Protein AF-A0A1P8NF82-F1 (afdb_monomer)

Structure (mmCIF, N/CA/C/O backbone):
data_AF-A0A1P8NF82-F1
#
_entry.id   AF-A0A1P8NF82-F1
#
loop_
_atom_site.group_PDB
_atom_site.id
_atom_site.type_symbol
_atom_site.label_atom_id
_atom_site.label_alt_id
_atom_site.label_comp_id
_atom_site.label_asym_id
_atom_site.label_entity_id
_atom_site.label_seq_id
_atom_site.pdbx_PDB_ins_code
_atom_site.Cartn_x
_atom_site.Cartn_y
_atom_site.Cartn_z
_atom_site.occupancy
_atom_site.B_iso_or_equiv
_atom_site.auth_seq_id
_atom_site.auth_comp_id
_atom_site.auth_asym_id
_atom_site.auth_atom_id
_atom_site.pdbx_PDB_model_num
ATOM 1 N N . MET A 1 1 ? -26.070 -3.786 31.437 1.00 40.25 1 MET A N 1
ATOM 2 C CA . MET A 1 1 ? -24.692 -4.272 31.663 1.00 40.25 1 MET A CA 1
ATOM 3 C C . MET A 1 1 ? -24.168 -4.820 30.346 1.00 40.25 1 MET A C 1
ATOM 5 O O . MET A 1 1 ? -24.774 -5.731 29.808 1.00 40.25 1 MET A O 1
ATOM 9 N N . GLY A 1 2 ? -23.123 -4.210 29.789 1.00 37.84 2 GLY A N 1
ATOM 10 C CA . GLY A 1 2 ? -22.573 -4.559 28.474 1.00 37.84 2 GLY A CA 1
ATOM 11 C C . GLY A 1 2 ? -21.144 -4.043 28.321 1.00 37.84 2 GLY A C 1
ATOM 12 O O . GLY A 1 2 ? -20.818 -3.363 27.358 1.00 37.84 2 GLY A O 1
ATOM 13 N N . THR A 1 3 ? -20.293 -4.310 29.310 1.00 41.72 3 THR A N 1
ATOM 14 C CA . THR A 1 3 ? -18.881 -3.894 29.372 1.00 41.72 3 THR A CA 1
ATOM 15 C C . THR A 1 3 ? -17.960 -4.877 28.632 1.00 41.72 3 THR A C 1
ATOM 17 O O . THR A 1 3 ? -16.955 -5.321 29.174 1.00 41.72 3 THR A O 1
ATOM 20 N N . GLY A 1 4 ? -18.318 -5.259 27.399 1.00 37.56 4 GLY A N 1
ATOM 21 C CA . GLY A 1 4 ? -17.536 -6.201 26.576 1.00 37.56 4 GLY A CA 1
ATOM 22 C C . GLY A 1 4 ? -16.917 -5.607 25.303 1.00 37.56 4 GLY A C 1
ATOM 23 O O . GLY A 1 4 ? -15.982 -6.181 24.747 1.00 37.56 4 GLY A O 1
ATOM 24 N N . GLY A 1 5 ? -17.408 -4.453 24.833 1.00 45.06 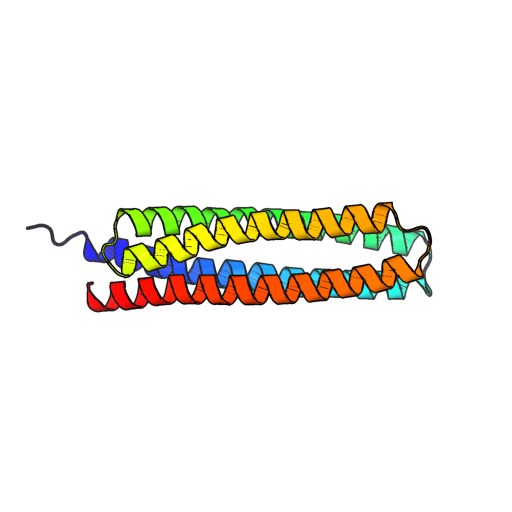5 GLY A N 1
ATOM 25 C CA . GLY A 1 5 ? -17.061 -3.905 23.513 1.00 45.06 5 GLY A CA 1
ATOM 26 C C . GLY A 1 5 ? -15.734 -3.139 23.428 1.00 45.06 5 GLY A C 1
ATOM 27 O O . GLY A 1 5 ? -15.109 -3.134 22.366 1.00 45.06 5 GLY A O 1
ATOM 28 N N . SER A 1 6 ? -15.257 -2.530 24.523 1.00 54.62 6 SER A N 1
ATOM 29 C CA . SER A 1 6 ? -14.078 -1.643 24.475 1.00 54.62 6 SER A CA 1
ATOM 30 C C . SER A 1 6 ? -12.753 -2.389 24.250 1.00 54.62 6 SER A C 1
ATOM 32 O O . SER A 1 6 ? -11.818 -1.827 23.679 1.00 54.62 6 SER A O 1
ATOM 34 N N . SER A 1 7 ? -12.675 -3.686 24.580 1.00 68.00 7 SER A N 1
ATOM 35 C CA . SER A 1 7 ? -11.430 -4.463 24.445 1.00 68.00 7 SER A CA 1
ATOM 36 C C . SER A 1 7 ? -11.137 -4.950 23.018 1.00 68.00 7 SER A C 1
ATOM 38 O O . SER A 1 7 ? -9.972 -5.088 22.642 1.00 68.00 7 SER A O 1
ATOM 40 N N . THR A 1 8 ? -12.164 -5.199 22.201 1.00 81.81 8 THR A N 1
ATOM 41 C CA . THR A 1 8 ? -11.991 -5.799 20.865 1.00 81.81 8 THR A CA 1
ATOM 42 C C . THR A 1 8 ? -11.673 -4.740 19.820 1.00 81.81 8 THR A C 1
ATOM 44 O O . THR A 1 8 ? -10.717 -4.882 19.059 1.00 81.81 8 THR A O 1
ATOM 47 N N . LEU A 1 9 ? -12.406 -3.626 19.831 1.00 81.75 9 LEU A N 1
ATOM 48 C CA . LEU A 1 9 ? -12.170 -2.532 18.895 1.00 81.75 9 LEU A CA 1
ATOM 49 C C . LEU A 1 9 ? -10.799 -1.868 19.121 1.00 81.75 9 LEU A C 1
ATOM 51 O O . LEU A 1 9 ? -10.081 -1.595 18.158 1.00 81.75 9 LEU A O 1
ATOM 55 N N . GLY A 1 10 ? -10.371 -1.698 20.377 1.00 83.75 10 GLY A N 1
ATOM 56 C CA . GLY A 1 10 ? -9.025 -1.204 20.693 1.00 83.75 10 GLY A CA 1
ATOM 57 C C . GLY A 1 10 ? -7.906 -2.119 20.169 1.00 83.75 10 GLY A C 1
ATOM 58 O O . GLY A 1 10 ? -6.892 -1.636 19.647 1.00 83.75 10 GLY A O 1
ATOM 59 N N . LYS A 1 11 ? -8.109 -3.445 20.221 1.00 88.31 11 LYS A N 1
ATOM 60 C CA . LYS A 1 11 ? -7.194 -4.430 19.621 1.00 88.31 11 LYS A CA 1
ATOM 61 C C . LYS A 1 11 ? -7.178 -4.323 18.098 1.00 88.31 11 LYS A C 1
ATOM 63 O O . LYS A 1 11 ? -6.095 -4.281 17.525 1.00 88.31 11 LYS A O 1
ATOM 68 N N . LEU A 1 12 ? -8.339 -4.224 17.447 1.00 88.94 12 LEU A N 1
ATOM 69 C CA . LEU A 1 12 ? -8.435 -4.090 15.986 1.00 88.94 12 LEU A CA 1
ATOM 70 C C . LEU A 1 12 ? -7.722 -2.837 15.471 1.00 88.94 12 LEU A C 1
ATOM 72 O O . LEU A 1 12 ? -6.973 -2.911 14.503 1.00 88.94 12 LEU A O 1
ATOM 76 N N . VAL A 1 13 ? -7.885 -1.699 16.147 1.00 88.88 13 VAL A N 1
ATOM 77 C CA . VAL A 1 13 ? -7.199 -0.452 15.775 1.00 88.88 13 VAL A CA 1
ATOM 78 C C . VAL A 1 13 ? -5.682 -0.567 15.960 1.00 88.88 13 VAL A C 1
ATOM 80 O O . VAL A 1 13 ? -4.911 -0.060 15.145 1.00 88.88 13 VAL A O 1
ATOM 83 N N . THR A 1 14 ? -5.237 -1.271 17.002 1.00 89.62 14 THR A N 1
ATOM 84 C CA . THR A 1 14 ? -3.813 -1.563 17.211 1.00 89.62 14 THR A CA 1
ATOM 85 C C . THR A 1 14 ? -3.258 -2.468 16.107 1.00 89.62 14 THR A C 1
ATOM 87 O O . THR A 1 14 ? -2.222 -2.151 15.524 1.00 89.62 14 THR A O 1
ATOM 90 N N . TRP A 1 15 ? -3.979 -3.536 15.754 1.00 92.06 15 TRP A N 1
ATOM 91 C CA . TRP A 1 15 ? -3.626 -4.425 14.644 1.00 92.06 15 TRP A CA 1
ATOM 92 C C . TRP A 1 15 ? -3.593 -3.704 13.300 1.00 92.06 15 TRP A C 1
ATOM 94 O O . TRP A 1 15 ? -2.653 -3.899 12.536 1.00 92.06 15 TRP A O 1
ATOM 104 N N . MET A 1 16 ? -4.555 -2.818 13.036 1.00 92.69 16 MET A N 1
ATOM 105 C CA . MET A 1 16 ? -4.565 -1.984 11.835 1.00 92.69 16 MET A CA 1
ATOM 106 C C . MET A 1 16 ? -3.275 -1.166 11.723 1.00 92.69 16 MET A C 1
ATOM 108 O O . MET A 1 16 ? -2.685 -1.083 10.651 1.00 92.69 16 MET A O 1
ATOM 112 N N . MET A 1 17 ? -2.793 -0.602 12.833 1.00 91.69 17 MET A N 1
ATOM 113 C CA . MET A 1 17 ? -1.552 0.167 12.838 1.00 91.69 17 MET A CA 1
ATOM 114 C C . MET A 1 17 ? -0.310 -0.707 12.614 1.00 91.69 17 MET A C 1
ATOM 116 O O . MET A 1 17 ? 0.575 -0.301 11.862 1.00 91.69 17 MET A O 1
ATOM 120 N N . TYR A 1 18 ? -0.247 -1.907 13.199 1.00 94.56 18 TYR A N 1
ATOM 121 C CA . TYR A 1 18 ? 0.838 -2.850 12.903 1.00 94.56 18 TYR A CA 1
ATOM 122 C C . TYR A 1 18 ? 0.835 -3.292 11.442 1.00 94.56 18 TYR A C 1
ATOM 124 O O . TYR A 1 18 ? 1.895 -3.340 10.826 1.00 94.56 18 TYR A O 1
ATOM 132 N N . LEU A 1 19 ? -0.340 -3.545 10.866 1.00 92.25 19 LEU A N 1
ATOM 133 C CA . LEU A 1 19 ? -0.460 -3.889 9.455 1.00 92.25 19 LEU A CA 1
ATOM 134 C C . LEU A 1 19 ? -0.069 -2.727 8.540 1.00 92.25 19 LEU A C 1
ATOM 136 O O . LEU A 1 19 ? 0.599 -2.967 7.543 1.00 92.25 19 LEU A O 1
ATOM 140 N N . VAL A 1 20 ? -0.393 -1.475 8.883 1.00 93.50 20 VAL A N 1
ATOM 141 C CA . VAL A 1 20 ? 0.122 -0.310 8.141 1.00 93.50 20 VAL A CA 1
ATOM 142 C C . VAL A 1 20 ? 1.649 -0.303 8.137 1.00 93.50 20 VAL A C 1
ATOM 144 O O . VAL A 1 20 ? 2.253 -0.171 7.075 1.00 93.50 20 VAL A O 1
ATOM 147 N N . ILE A 1 21 ? 2.279 -0.494 9.298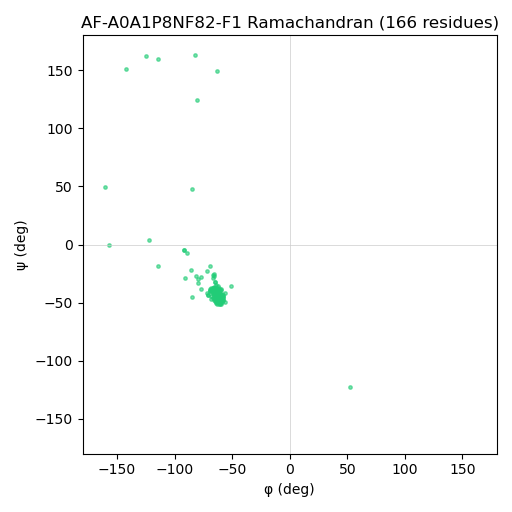 1.00 93.94 21 ILE A N 1
ATOM 148 C CA . ILE A 1 21 ? 3.744 -0.551 9.398 1.00 93.94 21 ILE A CA 1
ATOM 149 C C . ILE A 1 21 ? 4.292 -1.724 8.576 1.00 93.94 21 ILE A C 1
ATOM 151 O O . ILE A 1 21 ? 5.265 -1.548 7.849 1.00 93.94 21 ILE A O 1
ATOM 155 N N . ALA A 1 22 ? 3.649 -2.893 8.634 1.00 91.50 22 ALA A N 1
ATOM 156 C CA . ALA A 1 22 ? 4.045 -4.065 7.862 1.00 91.50 22 ALA A CA 1
ATOM 157 C C . ALA A 1 22 ? 3.950 -3.820 6.347 1.00 91.50 22 ALA A C 1
ATOM 159 O O . ALA A 1 22 ? 4.897 -4.130 5.631 1.00 91.50 22 ALA A O 1
ATOM 160 N N . VAL A 1 23 ? 2.867 -3.207 5.850 1.00 92.50 23 VAL A N 1
ATOM 161 C CA . VAL A 1 23 ? 2.727 -2.837 4.428 1.00 92.50 23 VAL A CA 1
ATOM 162 C C . VAL A 1 23 ? 3.853 -1.897 3.998 1.00 92.50 23 VAL A C 1
ATOM 164 O O . VAL A 1 23 ? 4.451 -2.097 2.941 1.00 92.50 23 VAL A O 1
ATOM 167 N N . ILE A 1 24 ? 4.159 -0.885 4.814 1.00 93.06 24 ILE A N 1
ATOM 168 C CA . ILE A 1 24 ? 5.241 0.065 4.530 1.00 93.06 24 ILE A CA 1
ATOM 169 C C . ILE A 1 24 ? 6.586 -0.668 4.499 1.00 93.06 24 ILE A C 1
ATOM 171 O O . ILE A 1 24 ? 7.328 -0.534 3.529 1.00 93.06 24 ILE A O 1
ATOM 175 N N . ALA A 1 25 ? 6.879 -1.486 5.513 1.00 92.00 25 ALA A N 1
ATOM 176 C CA . ALA A 1 25 ? 8.125 -2.237 5.611 1.00 92.00 25 ALA A CA 1
ATOM 177 C C . ALA A 1 25 ? 8.315 -3.190 4.424 1.00 92.00 25 ALA A C 1
ATOM 179 O O . ALA A 1 25 ? 9.366 -3.164 3.792 1.00 92.00 25 ALA A O 1
ATOM 180 N N . VAL A 1 26 ? 7.288 -3.970 4.065 1.00 90.38 26 VAL A N 1
ATOM 181 C CA . VAL A 1 26 ? 7.327 -4.881 2.909 1.00 90.38 26 VAL A CA 1
ATOM 182 C C . VAL A 1 26 ? 7.631 -4.114 1.625 1.00 90.38 26 VAL A C 1
ATOM 184 O O . VAL A 1 26 ? 8.479 -4.544 0.850 1.00 90.38 26 VAL A O 1
ATOM 187 N N . ARG A 1 27 ? 6.995 -2.956 1.410 1.00 89.50 27 ARG A N 1
ATOM 188 C CA . ARG A 1 27 ? 7.222 -2.131 0.213 1.00 89.50 27 ARG A CA 1
ATOM 189 C C . ARG A 1 27 ? 8.613 -1.507 0.177 1.00 89.50 27 ARG A C 1
ATOM 191 O O . ARG A 1 27 ? 9.226 -1.472 -0.884 1.00 89.50 27 ARG A O 1
ATOM 198 N N . VAL A 1 28 ? 9.121 -1.034 1.313 1.00 87.69 28 VAL A N 1
ATOM 199 C CA . VAL A 1 28 ? 10.479 -0.479 1.409 1.00 87.69 28 VAL A CA 1
ATOM 200 C C . VAL A 1 28 ? 11.522 -1.567 1.165 1.00 87.69 28 VAL A C 1
ATOM 202 O O . VAL A 1 28 ? 12.416 -1.371 0.347 1.00 87.69 28 VAL A O 1
ATOM 205 N N . ILE A 1 29 ? 11.384 -2.729 1.811 1.00 87.12 29 ILE A N 1
ATOM 206 C CA . ILE A 1 29 ? 12.290 -3.868 1.619 1.00 87.12 29 ILE A CA 1
ATOM 207 C C . ILE A 1 29 ? 12.253 -4.326 0.162 1.00 87.12 29 ILE A C 1
ATOM 209 O O . ILE A 1 29 ? 13.308 -4.497 -0.439 1.00 87.12 29 ILE A O 1
ATOM 213 N N . HIS A 1 30 ? 11.064 -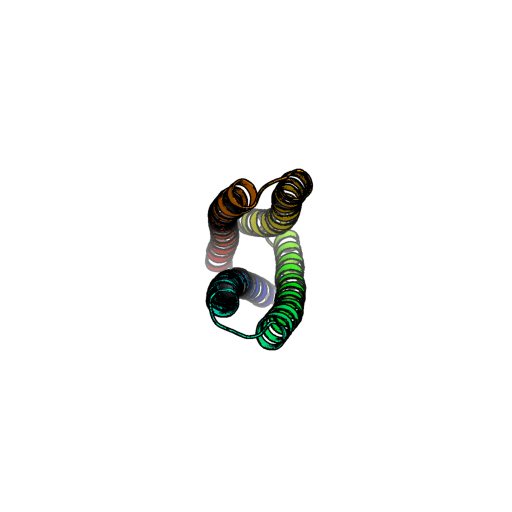4.466 -0.431 1.00 83.12 30 HIS A N 1
ATOM 214 C CA . HIS A 1 30 ? 10.933 -4.825 -1.843 1.00 83.12 30 HIS A CA 1
ATOM 215 C C . HIS A 1 30 ? 11.625 -3.804 -2.749 1.00 83.12 30 HIS A C 1
ATOM 217 O O . HIS A 1 30 ? 12.390 -4.204 -3.618 1.00 83.12 30 HIS A O 1
ATOM 223 N N . GLY A 1 31 ? 11.443 -2.502 -2.507 1.00 79.56 31 GLY A N 1
ATOM 224 C CA . GLY A 1 31 ? 12.127 -1.448 -3.262 1.00 79.56 31 GLY A CA 1
ATOM 225 C C . GLY A 1 31 ? 13.654 -1.528 -3.162 1.00 79.56 31 GLY A C 1
ATOM 226 O O . GLY A 1 31 ? 14.338 -1.443 -4.178 1.00 79.56 31 GLY A O 1
ATOM 227 N N . ILE A 1 32 ? 14.191 -1.763 -1.959 1.00 81.75 32 ILE A N 1
ATOM 228 C CA . ILE A 1 32 ? 15.636 -1.941 -1.731 1.00 81.75 32 ILE A CA 1
ATOM 229 C C . ILE A 1 32 ? 16.152 -3.182 -2.468 1.00 81.75 32 ILE A C 1
ATOM 231 O O . ILE A 1 32 ? 17.181 -3.122 -3.139 1.00 81.75 32 ILE A O 1
ATOM 235 N N . VAL A 1 33 ? 15.435 -4.301 -2.366 1.00 79.81 33 VAL A N 1
ATOM 236 C CA . VAL A 1 33 ? 15.815 -5.566 -3.006 1.00 79.81 33 VAL A CA 1
ATOM 237 C C . VAL A 1 33 ? 15.756 -5.449 -4.530 1.00 79.81 33 VAL A C 1
ATOM 239 O O . VAL A 1 33 ? 16.703 -5.847 -5.205 1.00 79.81 33 VAL A O 1
ATOM 242 N N . ALA A 1 34 ? 14.694 -4.859 -5.080 1.00 74.75 34 ALA A N 1
ATOM 243 C CA . ALA A 1 34 ? 14.541 -4.636 -6.516 1.00 74.75 34 ALA A CA 1
ATOM 244 C C . ALA A 1 34 ? 15.645 -3.722 -7.068 1.00 74.75 34 ALA A C 1
ATOM 246 O O . ALA A 1 34 ? 16.235 -4.027 -8.104 1.00 74.75 34 ALA A O 1
ATOM 247 N N . PHE A 1 35 ? 15.986 -2.652 -6.343 1.00 71.44 35 PHE A N 1
ATOM 248 C CA . PHE A 1 35 ? 17.112 -1.786 -6.686 1.00 71.44 35 PHE A CA 1
ATOM 249 C C . PHE A 1 35 ? 18.449 -2.545 -6.656 1.00 71.44 35 PHE A C 1
ATOM 251 O O . PHE A 1 35 ? 19.237 -2.448 -7.596 1.00 71.44 35 PHE A O 1
ATOM 258 N N . GLY A 1 36 ? 18.681 -3.363 -5.622 1.00 70.81 36 GLY A N 1
ATOM 259 C CA . GLY A 1 36 ? 19.880 -4.196 -5.495 1.00 70.81 36 GLY A CA 1
ATOM 260 C C . GLY A 1 36 ? 20.042 -5.206 -6.636 1.00 70.81 36 GLY A C 1
ATOM 261 O O . GLY A 1 36 ? 21.124 -5.303 -7.214 1.00 70.81 36 GLY A O 1
ATOM 262 N N . PHE A 1 37 ? 18.972 -5.911 -7.022 1.00 69.69 37 PHE A N 1
ATOM 263 C CA . PHE A 1 37 ? 18.987 -6.817 -8.180 1.00 69.69 37 PHE A CA 1
ATOM 264 C C . PHE A 1 37 ? 19.189 -6.075 -9.508 1.00 69.69 37 PHE A C 1
ATOM 266 O O . PHE A 1 37 ? 19.907 -6.570 -10.380 1.00 69.69 37 PHE A O 1
ATOM 273 N N . GLY A 1 38 ? 18.613 -4.879 -9.665 1.00 64.69 38 GLY A N 1
ATOM 274 C CA . GLY A 1 38 ? 18.858 -4.018 -10.827 1.00 64.69 38 GLY A CA 1
ATOM 275 C C . GLY A 1 38 ? 20.330 -3.607 -10.956 1.00 64.69 38 GLY A C 1
ATOM 276 O O . GLY A 1 38 ? 20.901 -3.660 -12.041 1.00 64.69 38 GLY A O 1
ATOM 277 N N . MET A 1 39 ? 20.981 -3.286 -9.836 1.00 61.69 39 MET A N 1
ATOM 278 C CA . MET A 1 39 ? 22.401 -2.922 -9.812 1.00 61.69 39 MET A CA 1
ATOM 279 C C . MET A 1 39 ? 23.322 -4.127 -10.066 1.00 61.69 39 MET A C 1
ATOM 281 O O . MET A 1 39 ? 24.284 -4.025 -10.825 1.00 61.69 39 MET A O 1
ATOM 285 N N . LEU A 1 40 ? 23.014 -5.282 -9.466 1.00 60.03 40 LEU A N 1
ATOM 286 C CA . LEU A 1 40 ? 23.778 -6.521 -9.650 1.00 60.03 40 LEU A CA 1
ATOM 287 C C . LEU A 1 40 ? 23.684 -7.049 -11.084 1.00 60.03 40 LEU A C 1
ATOM 289 O O . LEU A 1 40 ? 24.698 -7.443 -11.650 1.00 60.03 40 LEU A O 1
ATOM 293 N N . SER A 1 41 ? 22.497 -7.026 -11.694 1.00 56.38 41 SER A N 1
ATOM 294 C CA . SER A 1 41 ? 22.327 -7.448 -13.091 1.00 56.38 41 SER A CA 1
ATOM 295 C C . SER A 1 41 ? 23.094 -6.545 -14.061 1.00 56.38 41 SER A C 1
ATOM 297 O O . SER A 1 41 ? 23.815 -7.070 -14.905 1.00 56.38 41 SER A O 1
ATOM 299 N N . GLY A 1 42 ? 23.053 -5.218 -13.878 1.00 54.94 42 GLY A N 1
ATOM 300 C CA . GLY A 1 42 ? 23.855 -4.277 -14.672 1.00 54.94 42 GLY A CA 1
ATOM 301 C C . GLY A 1 42 ? 25.373 -4.457 -14.512 1.00 54.94 42 GLY A C 1
ATOM 302 O O . GLY A 1 42 ? 26.118 -4.322 -15.483 1.00 54.94 42 GLY A O 1
ATOM 303 N N . GLY A 1 43 ? 25.838 -4.815 -13.308 1.00 52.38 43 GLY A N 1
ATOM 304 C CA . GLY A 1 43 ? 27.248 -5.109 -13.024 1.00 52.38 43 GLY A CA 1
ATOM 305 C C . GLY A 1 43 ? 27.729 -6.485 -13.508 1.00 52.38 43 GLY A C 1
ATOM 306 O O . GLY A 1 43 ? 28.902 -6.640 -13.831 1.00 52.38 43 GLY A O 1
ATOM 307 N N . LEU A 1 44 ? 26.845 -7.486 -13.596 1.00 50.00 44 LEU A N 1
ATOM 308 C CA . LEU A 1 44 ? 27.177 -8.800 -14.159 1.00 50.00 44 LEU A CA 1
ATOM 309 C C . LEU A 1 44 ? 27.173 -8.795 -15.692 1.00 50.00 44 LEU A C 1
ATOM 311 O O . LEU A 1 44 ? 27.988 -9.486 -16.295 1.00 50.00 44 LEU A O 1
ATOM 315 N N . THR A 1 45 ? 26.318 -7.999 -16.338 1.00 50.31 45 THR A N 1
ATOM 316 C CA . THR A 1 45 ? 26.304 -7.883 -17.808 1.00 50.31 45 THR A CA 1
ATOM 317 C C . THR A 1 45 ? 27.533 -7.178 -18.383 1.00 50.31 45 THR A C 1
ATOM 319 O O . THR A 1 45 ? 27.810 -7.322 -19.569 1.00 50.31 45 THR A O 1
ATOM 322 N N . SER A 1 46 ? 28.283 -6.432 -17.566 1.00 52.59 46 SER A N 1
ATOM 323 C CA . SER A 1 46 ? 29.507 -5.742 -17.991 1.00 52.59 46 SER A CA 1
ATOM 324 C C . SER A 1 46 ? 30.786 -6.581 -17.844 1.00 52.59 46 SER A C 1
ATOM 326 O O . SER A 1 46 ? 31.826 -6.156 -18.343 1.00 52.59 46 SER A O 1
ATOM 328 N N . GLY A 1 47 ? 30.737 -7.771 -17.221 1.00 48.88 47 GLY A N 1
ATOM 329 C CA . GLY A 1 47 ? 31.936 -8.600 -17.005 1.00 48.88 47 GLY A CA 1
ATOM 330 C C . GLY A 1 47 ? 31.742 -10.112 -16.797 1.00 48.88 47 GLY A C 1
ATOM 331 O O . GLY A 1 47 ? 32.735 -10.812 -16.616 1.00 48.88 47 GLY A O 1
ATOM 332 N N . GLY A 1 48 ? 30.512 -10.639 -16.807 1.00 53.47 48 GLY A N 1
ATOM 333 C CA . GLY A 1 48 ? 30.198 -12.053 -16.557 1.00 53.47 48 GLY A CA 1
ATOM 334 C C . GLY A 1 48 ? 29.612 -12.792 -17.767 1.00 53.47 48 GLY A C 1
ATOM 335 O O . GLY A 1 48 ? 29.089 -12.185 -18.699 1.00 53.47 48 GLY A O 1
ATOM 336 N N . SER A 1 49 ? 29.689 -14.127 -17.750 1.00 52.84 49 SER A N 1
ATOM 337 C CA . SER A 1 49 ? 29.100 -14.990 -18.783 1.00 52.84 49 SER A CA 1
ATOM 338 C C . SER A 1 49 ? 27.568 -14.872 -18.833 1.00 52.84 49 SER A C 1
ATOM 340 O O . SER A 1 49 ? 26.916 -14.668 -17.806 1.00 52.84 49 SER A O 1
ATOM 342 N N . LEU A 1 50 ? 26.983 -15.058 -20.023 1.00 55.94 50 LEU A N 1
ATOM 343 C CA . LEU A 1 50 ? 25.528 -15.047 -20.264 1.00 55.94 50 LEU A CA 1
ATOM 344 C C . LEU A 1 50 ? 24.744 -15.973 -19.311 1.00 55.94 50 LEU A C 1
ATOM 346 O O . LEU A 1 50 ? 23.665 -15.597 -18.854 1.00 55.94 50 LEU A O 1
ATOM 350 N N . ASP A 1 51 ? 25.311 -17.123 -18.934 1.00 57.56 51 ASP A N 1
ATOM 351 C CA . ASP A 1 51 ? 24.717 -18.056 -17.962 1.00 57.56 51 ASP A CA 1
ATOM 352 C C . ASP A 1 51 ? 24.550 -17.440 -16.565 1.00 57.56 51 ASP A C 1
ATOM 354 O O . ASP A 1 51 ? 23.530 -17.637 -15.900 1.00 57.56 51 ASP A O 1
ATOM 358 N N . SER A 1 52 ? 25.521 -16.629 -16.137 1.00 56.28 52 SER A N 1
ATOM 359 C CA . SER A 1 52 ? 25.469 -15.911 -14.859 1.00 56.28 52 SER A CA 1
ATOM 360 C C . SER A 1 52 ? 24.386 -14.826 -14.885 1.00 56.28 52 SER A C 1
ATOM 362 O O . SER A 1 52 ? 23.665 -14.633 -13.906 1.00 56.28 52 SER A O 1
ATOM 364 N N . GLY A 1 53 ? 24.221 -14.155 -16.031 1.00 54.62 53 GLY A N 1
ATOM 365 C CA . GLY A 1 53 ? 23.157 -13.174 -16.255 1.00 54.62 53 GLY A CA 1
ATOM 366 C C . GLY A 1 53 ? 21.758 -13.798 -16.235 1.00 54.62 53 GLY A C 1
ATOM 367 O O . GLY A 1 53 ? 20.848 -13.241 -15.619 1.00 54.62 53 GLY A O 1
ATOM 368 N N . MET A 1 54 ? 21.585 -14.984 -16.829 1.00 59.38 54 MET A N 1
ATOM 369 C CA . MET A 1 54 ? 20.300 -15.693 -16.817 1.00 59.38 54 MET A CA 1
ATOM 370 C C . MET A 1 54 ? 19.921 -16.231 -15.432 1.00 59.38 54 MET A C 1
ATOM 372 O O . MET A 1 54 ? 18.754 -16.148 -15.048 1.00 59.38 54 MET A O 1
ATOM 376 N N . ALA A 1 55 ? 20.882 -16.733 -14.651 1.00 60.00 55 ALA A N 1
ATOM 377 C CA . ALA A 1 55 ? 20.628 -17.189 -13.282 1.00 60.00 55 ALA A CA 1
ATOM 378 C C . ALA A 1 55 ? 20.180 -16.035 -12.360 1.00 60.00 55 ALA A C 1
ATOM 380 O O . ALA A 1 55 ? 19.252 -16.195 -11.562 1.00 60.00 55 ALA A O 1
ATOM 381 N N . VAL A 1 56 ? 20.780 -14.848 -12.510 1.00 60.84 56 VAL A N 1
ATOM 382 C CA . VAL A 1 56 ? 20.395 -13.634 -11.766 1.00 60.84 56 VAL A CA 1
ATOM 383 C C . VAL A 1 56 ? 19.027 -13.109 -12.214 1.00 60.84 56 VAL A C 1
ATOM 385 O O . VAL A 1 56 ? 18.213 -12.728 -11.370 1.00 60.84 56 VAL A O 1
ATOM 388 N N . ALA A 1 57 ? 18.726 -13.149 -13.516 1.00 59.56 57 ALA A N 1
ATOM 389 C CA . ALA A 1 57 ? 17.408 -12.793 -14.040 1.00 59.56 57 ALA A CA 1
ATOM 390 C C . ALA A 1 57 ? 16.308 -13.742 -13.524 1.00 59.56 57 ALA A C 1
ATOM 392 O O . ALA A 1 57 ? 15.274 -13.279 -13.042 1.00 59.56 57 ALA A O 1
ATOM 393 N N . GLY A 1 58 ? 16.550 -15.058 -13.534 1.00 60.81 58 GLY A N 1
ATOM 394 C CA . GLY A 1 58 ? 15.624 -16.058 -12.992 1.00 60.81 58 GLY A CA 1
ATOM 395 C C . GLY A 1 58 ? 15.400 -15.916 -11.481 1.00 60.81 58 GLY A C 1
ATOM 396 O O . GLY A 1 58 ? 14.259 -15.952 -11.018 1.00 60.81 58 GLY A O 1
ATOM 397 N N . GLY A 1 59 ? 16.467 -15.668 -10.712 1.00 63.56 59 GLY A N 1
ATOM 398 C CA . GLY A 1 59 ? 16.377 -15.394 -9.274 1.00 63.56 59 GLY A CA 1
ATOM 399 C C . GLY A 1 59 ? 15.588 -14.118 -8.952 1.00 63.56 59 GLY A C 1
ATOM 400 O O . GLY A 1 59 ? 14.759 -14.117 -8.042 1.00 63.56 59 GLY A O 1
ATOM 401 N N . SER A 1 60 ? 15.773 -13.058 -9.745 1.00 68.44 60 SER A N 1
ATOM 402 C CA . SER A 1 60 ? 15.026 -11.799 -9.620 1.00 68.44 60 SER A CA 1
ATOM 403 C C . SER A 1 60 ? 13.519 -11.987 -9.838 1.00 68.44 60 SER A C 1
ATOM 405 O O . SER A 1 60 ? 12.710 -11.406 -9.111 1.00 68.44 60 SER A O 1
ATOM 407 N N . VAL A 1 61 ? 13.113 -12.839 -10.787 1.00 72.81 61 VAL A N 1
ATOM 408 C CA . VAL A 1 61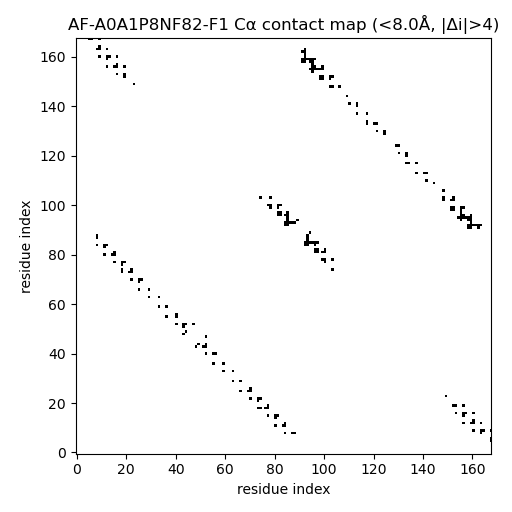 ? 11.692 -13.127 -11.051 1.00 72.81 61 VAL A CA 1
ATOM 409 C C . VAL A 1 61 ? 11.036 -13.824 -9.858 1.00 72.81 61 VAL A C 1
ATOM 411 O O . VAL A 1 61 ? 9.984 -13.381 -9.396 1.00 72.81 61 VAL A O 1
ATOM 414 N N . VAL A 1 62 ? 11.664 -14.871 -9.313 1.00 76.69 62 VAL A N 1
ATOM 415 C CA . VAL A 1 62 ? 11.111 -15.618 -8.169 1.00 76.69 62 VAL A CA 1
ATOM 416 C C . VAL A 1 62 ? 10.975 -14.717 -6.942 1.00 76.69 62 VAL A C 1
ATOM 418 O O . VAL A 1 62 ? 9.928 -14.702 -6.295 1.00 76.69 62 VAL A O 1
ATOM 421 N N . VAL A 1 63 ? 12.001 -13.915 -6.648 1.00 76.25 63 VAL A N 1
ATOM 422 C CA . VAL A 1 63 ? 11.973 -12.981 -5.517 1.00 76.25 63 VAL A CA 1
ATOM 423 C C . VAL A 1 63 ? 10.878 -11.925 -5.697 1.00 76.25 63 VAL A C 1
ATOM 425 O O . VAL A 1 63 ? 10.119 -11.675 -4.759 1.00 76.25 63 VAL A O 1
ATOM 428 N N . ASN A 1 64 ? 10.721 -11.356 -6.896 1.00 74.75 64 ASN A N 1
ATOM 429 C CA . ASN A 1 64 ? 9.648 -10.398 -7.176 1.00 74.75 64 ASN A CA 1
ATOM 430 C C . ASN A 1 64 ? 8.252 -11.004 -6.990 1.00 74.75 64 ASN A C 1
ATOM 432 O O . ASN A 1 64 ? 7.383 -10.351 -6.414 1.00 74.75 64 ASN A O 1
ATOM 436 N N . ILE A 1 65 ? 8.037 -12.254 -7.414 1.00 80.00 65 ILE A N 1
ATOM 437 C CA . ILE A 1 65 ? 6.758 -12.951 -7.214 1.00 80.00 65 ILE A CA 1
ATOM 438 C C . ILE A 1 65 ? 6.471 -13.146 -5.720 1.00 80.00 65 ILE A C 1
ATOM 440 O O . ILE A 1 65 ? 5.355 -12.882 -5.272 1.00 80.00 65 ILE A O 1
ATOM 444 N N . LEU A 1 66 ? 7.466 -13.552 -4.925 1.00 83.44 66 LEU A N 1
ATOM 445 C CA . LEU A 1 66 ? 7.303 -13.715 -3.476 1.00 83.44 66 LEU A CA 1
ATOM 446 C C . LEU A 1 66 ? 6.949 -12.391 -2.786 1.00 83.44 66 LEU A C 1
ATOM 448 O O . LEU A 1 66 ? 6.041 -12.355 -1.954 1.00 83.44 66 LEU A O 1
ATOM 452 N N . PHE A 1 67 ? 7.613 -11.293 -3.159 1.00 82.44 67 PHE A N 1
ATOM 453 C CA . PHE A 1 67 ? 7.278 -9.966 -2.641 1.00 82.44 67 PHE A CA 1
ATOM 454 C C . PHE A 1 67 ? 5.885 -9.509 -3.069 1.00 82.44 67 PHE A C 1
ATOM 456 O O . PHE A 1 67 ? 5.166 -8.927 -2.256 1.00 82.44 67 PHE A O 1
ATOM 463 N N . LEU A 1 68 ? 5.473 -9.805 -4.303 1.00 81.50 68 LEU A N 1
ATOM 464 C CA . LEU A 1 68 ? 4.133 -9.496 -4.790 1.00 81.50 68 LEU A CA 1
ATOM 465 C C . LEU A 1 68 ? 3.068 -10.242 -3.976 1.00 81.50 68 LEU A C 1
ATOM 467 O O . LEU A 1 68 ? 2.123 -9.622 -3.490 1.00 81.50 68 LEU A O 1
ATOM 471 N N . LEU A 1 69 ? 3.256 -11.546 -3.756 1.00 84.56 69 LEU A N 1
ATOM 472 C CA . LEU A 1 69 ? 2.358 -12.364 -2.938 1.00 84.56 69 LEU A CA 1
ATOM 473 C C . LEU A 1 69 ? 2.282 -11.847 -1.498 1.00 84.56 69 LEU A C 1
ATOM 475 O O . LEU A 1 69 ? 1.186 -11.644 -0.976 1.00 84.56 69 LEU A O 1
ATOM 479 N N . LEU A 1 70 ? 3.427 -11.565 -0.871 1.00 87.25 70 LEU A N 1
ATOM 480 C CA . LEU A 1 70 ? 3.471 -11.015 0.483 1.00 87.25 70 LEU A CA 1
ATOM 481 C C . LEU A 1 70 ? 2.753 -9.660 0.562 1.00 87.25 70 LEU A C 1
ATOM 483 O O . LEU A 1 70 ? 1.972 -9.421 1.481 1.00 87.25 70 LEU A O 1
ATOM 487 N N . ASN A 1 71 ? 2.969 -8.782 -0.417 1.00 86.88 71 ASN A N 1
ATOM 488 C CA . ASN A 1 71 ? 2.325 -7.474 -0.475 1.00 86.88 71 ASN A CA 1
ATOM 489 C C . ASN A 1 71 ? 0.801 -7.597 -0.625 1.00 86.88 71 ASN A C 1
ATOM 491 O O . ASN A 1 71 ? 0.071 -6.906 0.089 1.00 86.88 71 ASN A O 1
ATOM 495 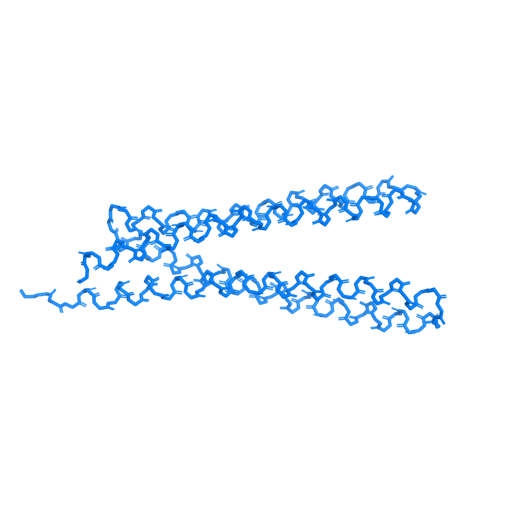N N . ILE A 1 72 ? 0.319 -8.508 -1.479 1.00 84.56 72 ILE A N 1
ATOM 496 C CA . ILE A 1 72 ? -1.115 -8.791 -1.637 1.00 84.56 72 ILE A CA 1
ATOM 497 C C . ILE A 1 72 ? -1.704 -9.272 -0.312 1.00 84.56 72 ILE A C 1
ATOM 499 O O . ILE A 1 72 ? -2.697 -8.711 0.147 1.00 84.56 72 ILE A O 1
ATOM 503 N N . VAL A 1 73 ? -1.080 -10.261 0.332 1.00 89.81 73 VAL A N 1
ATOM 504 C CA . VAL A 1 73 ? -1.582 -10.841 1.586 1.00 89.81 73 VAL A CA 1
ATOM 505 C C . VAL A 1 73 ? -1.653 -9.786 2.692 1.00 89.81 73 VAL A C 1
ATOM 507 O O . VAL A 1 73 ? -2.696 -9.627 3.327 1.00 89.81 73 VAL A O 1
ATOM 510 N N . VAL A 1 74 ? -0.579 -9.020 2.903 1.00 90.25 74 VAL A N 1
ATOM 511 C CA . VAL A 1 74 ? -0.525 -8.013 3.976 1.00 90.25 74 VAL A CA 1
ATOM 512 C C . VAL A 1 74 ? -1.461 -6.832 3.681 1.00 90.25 74 VAL A C 1
ATOM 514 O O . VAL A 1 74 ? -2.156 -6.363 4.584 1.00 90.25 74 VAL A O 1
ATOM 517 N N . SER A 1 75 ? -1.548 -6.375 2.426 1.00 90.00 75 SER A N 1
ATOM 518 C CA . SER A 1 75 ? -2.471 -5.298 2.033 1.00 90.00 75 SER A CA 1
ATOM 519 C C . SER A 1 75 ? -3.935 -5.726 2.141 1.00 90.00 75 SER A C 1
ATOM 521 O O . SER A 1 75 ? -4.774 -4.931 2.561 1.00 90.00 75 SER A O 1
ATOM 523 N N . LEU A 1 76 ? -4.253 -6.982 1.811 1.00 91.81 76 LEU A N 1
ATOM 524 C CA . LEU A 1 76 ? -5.602 -7.527 1.947 1.00 91.81 76 LEU A CA 1
ATOM 525 C C . LEU A 1 76 ? -5.997 -7.662 3.420 1.00 91.81 76 LEU A C 1
ATOM 527 O O . LEU A 1 76 ? -7.088 -7.241 3.799 1.00 91.81 76 LEU A O 1
ATOM 531 N N . ALA A 1 77 ? -5.099 -8.173 4.265 1.00 91.44 77 ALA A N 1
ATOM 532 C CA . ALA A 1 77 ? -5.319 -8.216 5.708 1.00 91.44 77 ALA A CA 1
ATOM 533 C C . ALA A 1 77 ? -5.569 -6.808 6.273 1.00 91.44 77 ALA A C 1
ATOM 535 O O . ALA A 1 77 ? -6.504 -6.606 7.049 1.00 91.44 77 ALA A O 1
ATOM 536 N N . LEU A 1 78 ? -4.780 -5.817 5.836 1.00 94.38 78 LEU A N 1
ATOM 537 C CA . LEU A 1 78 ? -4.969 -4.423 6.230 1.00 94.38 78 LEU A CA 1
ATOM 538 C C . LEU A 1 78 ? -6.340 -3.897 5.796 1.00 94.38 78 LEU A C 1
ATOM 540 O O . LEU A 1 78 ? -7.023 -3.259 6.595 1.00 94.38 78 LEU A O 1
ATOM 544 N N . LEU A 1 79 ? -6.752 -4.180 4.559 1.00 94.00 79 LEU A N 1
ATOM 545 C CA . LEU A 1 79 ? -8.048 -3.767 4.029 1.00 94.00 79 LEU A CA 1
ATOM 546 C C . LEU A 1 79 ? -9.199 -4.357 4.850 1.00 94.00 79 LEU A C 1
ATOM 548 O O . LEU A 1 79 ? -10.098 -3.622 5.252 1.00 94.00 79 LEU A O 1
ATOM 552 N N . VAL A 1 80 ? -9.152 -5.657 5.149 1.00 95.25 80 VAL A N 1
ATOM 553 C CA . VAL A 1 80 ? -10.184 -6.342 5.943 1.00 95.25 80 VAL A CA 1
ATOM 554 C C . VAL A 1 80 ? -10.296 -5.726 7.337 1.00 95.25 80 VAL A C 1
ATOM 556 O O . VAL A 1 80 ? -11.398 -5.374 7.764 1.00 95.25 80 VAL A O 1
ATOM 559 N N . ILE A 1 81 ? -9.169 -5.527 8.032 1.00 92.88 81 ILE A N 1
ATOM 560 C CA . ILE A 1 81 ? -9.184 -4.901 9.361 1.00 92.88 81 ILE A CA 1
ATOM 561 C C . ILE A 1 81 ? -9.686 -3.456 9.279 1.00 92.88 81 ILE A C 1
ATOM 563 O O . ILE A 1 81 ? -10.494 -3.050 10.112 1.00 92.88 81 ILE A O 1
ATOM 567 N N . ALA A 1 82 ? -9.263 -2.683 8.277 1.00 92.06 82 ALA A N 1
ATOM 568 C CA . ALA A 1 82 ? -9.726 -1.311 8.095 1.00 92.06 82 ALA A CA 1
ATOM 569 C C . ALA A 1 82 ? -11.246 -1.249 7.881 1.00 92.06 82 ALA A C 1
ATOM 571 O O . ALA A 1 82 ? -11.917 -0.427 8.501 1.00 92.06 82 ALA A O 1
ATOM 572 N N . VAL A 1 83 ? -11.817 -2.156 7.083 1.00 94.44 83 VAL A N 1
ATOM 573 C CA . VAL A 1 83 ? -13.273 -2.253 6.896 1.00 94.44 83 VAL A CA 1
ATOM 574 C C . VAL A 1 83 ? -13.972 -2.614 8.208 1.00 94.44 83 VAL A C 1
ATOM 576 O O . VAL A 1 83 ? -14.946 -1.961 8.577 1.00 94.44 83 VAL A O 1
ATOM 579 N N . TRP A 1 84 ? -13.461 -3.590 8.963 1.00 92.81 84 TRP A N 1
ATOM 580 C CA . TRP A 1 84 ? -14.025 -3.945 10.271 1.00 92.81 84 TRP A CA 1
ATOM 581 C C . TRP A 1 84 ? -14.014 -2.777 11.256 1.00 92.81 84 TRP A C 1
ATOM 583 O O . TRP A 1 84 ? -15.028 -2.506 11.901 1.00 92.81 84 TRP A O 1
ATOM 593 N N . VAL A 1 85 ? -12.897 -2.051 11.347 1.00 89.25 85 VAL A N 1
ATOM 594 C CA . VAL A 1 85 ? -12.799 -0.852 12.188 1.00 89.25 85 VAL A CA 1
ATOM 595 C C . VAL A 1 85 ? -13.759 0.229 11.689 1.00 89.25 85 VAL A C 1
ATOM 597 O O . VAL A 1 85 ? -14.417 0.865 12.505 1.00 89.25 85 VAL A O 1
ATOM 600 N N . ALA A 1 86 ? -13.903 0.422 10.377 1.00 91.62 86 ALA A N 1
ATOM 601 C CA . ALA A 1 86 ? -14.818 1.415 9.813 1.00 91.62 86 ALA A CA 1
ATOM 602 C C . ALA A 1 86 ? -16.297 1.115 10.109 1.00 91.62 86 ALA A C 1
ATOM 604 O O . ALA A 1 86 ? -17.087 2.048 10.251 1.00 91.62 86 ALA A O 1
ATOM 605 N N . VAL A 1 87 ? -16.675 -0.162 10.207 1.00 91.62 87 VAL A N 1
ATOM 606 C CA . VAL A 1 87 ? -18.043 -0.577 10.551 1.00 91.62 87 VAL A CA 1
ATOM 607 C C . VAL A 1 87 ? -18.317 -0.425 12.050 1.00 91.62 87 VAL A C 1
ATOM 609 O O . VAL A 1 87 ? -19.415 -0.025 12.425 1.00 91.62 87 VAL A O 1
ATOM 612 N N . GLN A 1 88 ? -17.335 -0.723 12.907 1.00 87.12 88 GLN A N 1
ATOM 613 C CA . GLN A 1 88 ? -17.527 -0.741 14.364 1.00 87.12 88 GLN A CA 1
ATOM 614 C C . GLN A 1 88 ? -17.234 0.603 15.054 1.00 87.12 88 GLN A C 1
ATOM 616 O O . GLN A 1 88 ? -17.796 0.891 16.109 1.00 87.12 88 GLN A O 1
ATOM 621 N N . ALA A 1 89 ? -16.342 1.424 14.500 1.00 87.94 89 ALA A N 1
ATOM 622 C CA . ALA A 1 89 ? -15.989 2.723 15.064 1.00 87.94 89 ALA A CA 1
ATOM 623 C C . ALA A 1 89 ? -17.001 3.813 14.681 1.00 87.94 89 ALA A C 1
ATOM 625 O O . ALA A 1 89 ? -17.743 3.706 13.704 1.00 87.94 89 ALA A O 1
ATOM 626 N N . SER A 1 90 ? -16.976 4.929 15.411 1.00 85.19 90 SER A N 1
ATOM 627 C CA . SER A 1 90 ? -17.780 6.115 15.108 1.00 85.19 90 SER A CA 1
ATOM 628 C C . SER A 1 90 ? -16.912 7.370 14.978 1.00 85.19 90 SER A C 1
ATOM 630 O O . SER A 1 90 ? -15.741 7.398 15.368 1.00 85.19 90 SER A O 1
ATOM 632 N N . GLY A 1 91 ? -17.468 8.413 14.353 1.00 89.19 91 GLY A N 1
ATOM 633 C CA . GLY A 1 91 ? -16.808 9.709 14.178 1.00 89.19 91 GLY A CA 1
ATOM 634 C C . GLY A 1 91 ? -15.410 9.608 13.555 1.00 89.19 91 GLY A C 1
ATOM 635 O O . GLY A 1 91 ? -15.229 9.066 12.463 1.00 89.19 91 GLY A O 1
ATOM 636 N N . ARG A 1 92 ? -14.405 10.131 14.269 1.00 87.25 92 ARG A N 1
ATOM 637 C CA . ARG A 1 92 ? -13.011 10.195 13.797 1.00 87.25 92 ARG A CA 1
ATOM 638 C C . ARG A 1 92 ? -12.352 8.817 13.657 1.00 87.25 92 ARG A C 1
ATOM 640 O O . ARG A 1 92 ? -11.507 8.655 12.782 1.00 87.25 92 ARG A O 1
ATOM 647 N N . GLY A 1 93 ? -12.757 7.824 14.455 1.00 85.94 93 GLY A N 1
ATOM 648 C CA . GLY A 1 93 ? -12.260 6.450 14.338 1.00 85.94 93 GLY A CA 1
ATOM 649 C C . GLY A 1 93 ? -12.635 5.810 13.005 1.00 85.94 93 GLY A C 1
ATOM 650 O O . GLY A 1 93 ? -11.781 5.269 12.302 1.00 85.94 93 GLY A O 1
ATOM 651 N N . ARG A 1 94 ? -13.906 5.974 12.617 1.00 91.75 94 ARG A N 1
ATOM 652 C CA . ARG A 1 94 ? -14.437 5.520 11.328 1.00 91.75 94 ARG A CA 1
ATOM 653 C C . ARG A 1 94 ? -13.778 6.237 10.156 1.00 91.75 94 ARG A C 1
ATOM 655 O O . ARG A 1 94 ? -13.365 5.583 9.205 1.00 91.75 94 ARG A O 1
ATOM 662 N N . ALA A 1 95 ? -13.625 7.559 10.241 1.00 92.00 95 ALA A N 1
ATOM 663 C CA . ALA A 1 95 ? -12.958 8.339 9.199 1.00 92.00 95 ALA A CA 1
ATOM 664 C C . ALA A 1 95 ? -11.509 7.873 8.966 1.00 92.00 95 ALA A C 1
ATOM 666 O O . ALA A 1 95 ? -11.119 7.641 7.825 1.00 92.00 95 ALA A O 1
ATOM 667 N N . GLY A 1 96 ? -10.734 7.661 10.037 1.00 89.62 96 GLY A N 1
ATOM 668 C CA . GLY A 1 96 ? -9.362 7.153 9.938 1.00 89.62 96 GLY A CA 1
ATOM 669 C C . GLY A 1 96 ? -9.276 5.789 9.248 1.00 89.62 96 GLY A C 1
ATOM 670 O O . GLY A 1 96 ? -8.438 5.589 8.372 1.00 89.62 96 GLY A O 1
ATOM 671 N N . ALA A 1 97 ? -10.185 4.872 9.581 1.00 92.69 97 ALA A N 1
ATOM 672 C CA . ALA A 1 97 ? -10.243 3.550 8.963 1.00 92.69 97 ALA A CA 1
ATOM 673 C C . ALA A 1 97 ? -10.658 3.595 7.479 1.00 92.69 97 ALA A C 1
ATOM 675 O O . ALA A 1 97 ? -10.077 2.889 6.656 1.00 92.69 97 ALA A O 1
ATOM 676 N N . ILE A 1 98 ? -11.595 4.477 7.111 1.00 94.44 98 ILE A N 1
ATOM 677 C CA . ILE A 1 98 ? -11.975 4.712 5.708 1.00 94.44 98 ILE A CA 1
ATOM 678 C C . ILE A 1 98 ? -10.788 5.256 4.911 1.00 94.44 98 ILE A C 1
ATOM 680 O O . ILE A 1 98 ? -10.550 4.789 3.801 1.00 94.44 98 ILE A O 1
ATOM 684 N 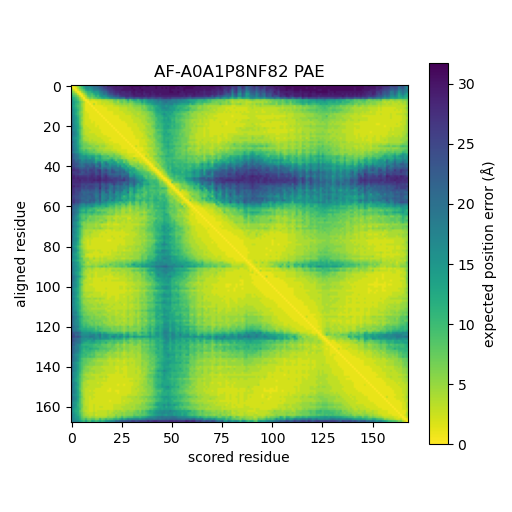N . ILE A 1 99 ? -10.016 6.192 5.475 1.00 95.50 99 ILE A N 1
ATOM 685 C CA . ILE A 1 99 ? -8.805 6.718 4.828 1.00 95.50 99 ILE A CA 1
ATOM 686 C C . ILE A 1 99 ? -7.827 5.579 4.537 1.00 95.50 99 ILE A C 1
ATOM 688 O O . ILE A 1 99 ? -7.335 5.485 3.416 1.00 95.50 99 ILE A O 1
ATOM 692 N N . VAL A 1 100 ? -7.579 4.685 5.500 1.00 95.50 100 VAL A N 1
ATOM 693 C CA . VAL A 1 100 ? -6.707 3.517 5.291 1.00 95.50 100 VAL A CA 1
ATOM 694 C C . VAL A 1 100 ? -7.245 2.627 4.168 1.00 95.50 100 VAL A C 1
ATOM 696 O O . VAL A 1 100 ? -6.508 2.334 3.229 1.00 95.50 100 VAL A O 1
ATOM 699 N N . ALA A 1 101 ? -8.524 2.244 4.220 1.00 94.75 101 ALA A N 1
ATOM 700 C CA . ALA A 1 101 ? -9.134 1.374 3.214 1.00 94.75 101 ALA A CA 1
ATOM 701 C C . ALA A 1 101 ? -9.086 1.989 1.804 1.00 94.75 101 ALA A C 1
ATOM 703 O O . ALA A 1 101 ? -8.633 1.345 0.859 1.00 94.75 101 ALA A O 1
ATOM 704 N N . ALA A 1 102 ? -9.478 3.258 1.672 1.00 95.06 102 ALA A N 1
ATOM 705 C CA . ALA A 1 102 ? -9.427 3.987 0.409 1.00 95.06 102 ALA A CA 1
ATOM 706 C C . ALA A 1 102 ? -7.990 4.108 -0.112 1.00 95.06 102 ALA A C 1
ATOM 708 O O . ALA A 1 102 ? -7.745 3.893 -1.296 1.00 95.06 102 ALA A O 1
ATOM 709 N N . THR A 1 103 ? -7.026 4.381 0.770 1.00 95.31 103 THR A N 1
ATOM 710 C CA . THR A 1 103 ? -5.609 4.484 0.398 1.00 95.31 103 THR A CA 1
ATOM 711 C C . THR A 1 103 ? -5.069 3.161 -0.137 1.00 95.31 103 THR A C 1
ATOM 713 O O . THR A 1 103 ? -4.329 3.173 -1.115 1.00 95.31 103 THR A O 1
ATOM 716 N N . VAL A 1 104 ? -5.449 2.018 0.447 1.00 93.12 104 VAL A N 1
ATOM 717 C CA . VAL A 1 104 ? -5.048 0.696 -0.068 1.00 93.12 104 VAL A CA 1
ATOM 718 C C . VAL A 1 104 ? -5.566 0.489 -1.493 1.00 93.12 104 VAL A C 1
ATOM 720 O O . VAL A 1 104 ? -4.794 0.098 -2.366 1.00 93.12 104 VAL A O 1
ATOM 723 N N . VAL A 1 105 ? -6.837 0.810 -1.755 1.00 93.62 105 VAL A N 1
ATOM 724 C CA . VAL A 1 105 ? -7.436 0.687 -3.097 1.00 93.62 105 VAL A CA 1
ATOM 725 C C . VAL A 1 105 ? -6.753 1.627 -4.093 1.00 93.62 105 VAL A C 1
ATOM 727 O O . VAL A 1 105 ? -6.304 1.191 -5.153 1.00 93.62 105 VAL A O 1
ATOM 730 N N . VAL A 1 106 ? -6.604 2.904 -3.734 1.00 93.75 106 VAL A N 1
ATOM 731 C CA . VAL A 1 106 ? -5.937 3.914 -4.569 1.00 93.75 106 VAL A CA 1
ATOM 732 C C . VAL A 1 106 ? -4.485 3.526 -4.853 1.00 93.75 106 VAL A C 1
ATOM 734 O O . VAL A 1 106 ? -4.024 3.690 -5.978 1.00 93.75 106 VAL A O 1
ATOM 737 N N . ALA A 1 107 ? -3.769 2.954 -3.881 1.00 90.38 107 ALA A N 1
ATOM 738 C CA . ALA A 1 107 ? -2.394 2.503 -4.073 1.00 90.38 107 ALA A CA 1
ATOM 739 C C . ALA A 1 107 ? -2.278 1.428 -5.163 1.00 90.38 107 ALA A C 1
ATOM 741 O O . ALA A 1 107 ? -1.320 1.458 -5.933 1.00 90.38 107 ALA A O 1
ATOM 742 N N . VAL A 1 108 ? -3.233 0.495 -5.229 1.00 90.06 108 VAL A N 1
ATOM 743 C CA . VAL A 1 108 ? -3.269 -0.548 -6.266 1.00 90.06 108 VAL A CA 1
ATOM 744 C C . VAL A 1 108 ? -3.562 0.070 -7.631 1.00 90.06 108 VAL A C 1
ATOM 746 O O . VAL A 1 108 ? -2.844 -0.200 -8.589 1.00 90.06 108 VAL A O 1
ATOM 749 N N . VAL A 1 109 ? -4.567 0.943 -7.718 1.00 92.00 109 VAL A N 1
ATOM 750 C CA . VAL A 1 109 ? -4.941 1.608 -8.977 1.00 92.00 109 VAL A CA 1
ATOM 751 C C . VAL A 1 109 ? -3.784 2.449 -9.526 1.00 92.00 109 VAL A C 1
ATOM 753 O O . VAL A 1 109 ? -3.411 2.302 -10.687 1.00 92.00 109 VAL A O 1
ATOM 756 N N . LEU A 1 110 ? -3.162 3.284 -8.688 1.00 90.56 110 LEU A N 1
ATOM 757 C CA . LEU A 1 110 ? -2.031 4.121 -9.093 1.00 90.56 110 LEU A CA 1
ATOM 758 C C . LEU A 1 110 ? -0.808 3.299 -9.507 1.00 90.56 110 LEU A C 1
ATOM 760 O O . LEU A 1 110 ? -0.090 3.709 -10.416 1.00 90.56 110 LEU A O 1
ATOM 764 N N . TYR A 1 111 ? -0.563 2.156 -8.858 1.00 88.75 111 TYR A N 1
ATOM 765 C CA . TYR A 1 111 ? 0.506 1.243 -9.262 1.00 88.75 111 TYR A CA 1
ATOM 766 C C . TYR A 1 111 ? 0.290 0.745 -10.694 1.00 88.75 111 TYR A C 1
ATOM 768 O O . TYR A 1 111 ? 1.185 0.888 -11.522 1.00 88.75 111 TYR A O 1
ATOM 776 N N . TRP A 1 112 ? -0.906 0.240 -11.009 1.00 90.31 112 TRP A N 1
ATOM 777 C CA . TRP A 1 112 ? -1.210 -0.281 -12.343 1.00 90.31 112 TRP A CA 1
ATOM 778 C C . TRP A 1 112 ? -1.189 0.790 -13.429 1.00 90.31 112 TRP A C 1
ATOM 780 O O . TRP A 1 112 ? -0.709 0.521 -14.526 1.00 90.31 112 TRP A O 1
ATOM 790 N N . ILE A 1 113 ? -1.651 2.007 -13.129 1.00 89.69 113 ILE A N 1
ATOM 791 C CA . ILE A 1 113 ? -1.563 3.133 -14.069 1.00 89.69 113 ILE A CA 1
ATOM 792 C C . ILE A 1 113 ? -0.095 3.465 -14.359 1.00 89.69 113 ILE A C 1
ATOM 794 O O . ILE A 1 113 ? 0.300 3.529 -15.521 1.00 89.69 113 ILE A O 1
ATOM 798 N N . LEU A 1 114 ? 0.724 3.637 -13.315 1.00 89.50 114 LEU A N 1
ATOM 799 C CA . LEU A 1 114 ? 2.143 3.965 -13.466 1.00 89.50 114 LEU A CA 1
ATOM 800 C C . LEU A 1 114 ? 2.890 2.874 -14.249 1.00 89.50 114 LEU A C 1
ATOM 802 O O . LEU A 1 114 ? 3.639 3.170 -15.178 1.00 89.50 114 LEU A O 1
ATOM 806 N N . TYR A 1 115 ? 2.661 1.614 -13.879 1.00 86.25 115 TYR A N 1
ATOM 807 C CA . TYR A 1 115 ? 3.290 0.463 -14.511 1.00 86.25 115 TYR A CA 1
ATOM 808 C C . TYR A 1 115 ? 2.843 0.295 -15.967 1.00 86.25 115 TYR A C 1
ATOM 810 O O . TYR A 1 115 ? 3.676 0.082 -16.842 1.00 86.25 115 TYR A O 1
ATOM 818 N N . GLY A 1 116 ? 1.549 0.468 -16.256 1.00 84.00 116 GLY A N 1
ATOM 819 C CA . GLY A 1 116 ? 1.019 0.411 -17.617 1.00 84.00 116 GLY A CA 1
ATOM 820 C C . GLY A 1 116 ? 1.632 1.472 -18.532 1.00 84.00 116 GLY A C 1
ATOM 821 O O . GLY A 1 116 ? 2.020 1.157 -19.654 1.00 84.00 116 GLY A O 1
ATOM 822 N N . ILE A 1 117 ? 1.794 2.706 -18.035 1.00 86.88 117 ILE A N 1
ATOM 823 C CA . ILE A 1 117 ? 2.480 3.779 -18.771 1.00 86.88 117 ILE A CA 1
ATOM 824 C C . ILE A 1 117 ? 3.938 3.396 -19.040 1.00 86.88 117 ILE A C 1
ATOM 826 O O . ILE A 1 117 ? 4.402 3.525 -20.170 1.00 86.88 117 ILE A O 1
ATOM 830 N N . TYR A 1 118 ? 4.655 2.892 -18.032 1.00 86.06 118 TYR A N 1
ATOM 831 C CA . TYR A 1 118 ? 6.045 2.464 -18.198 1.00 86.06 118 TYR A CA 1
ATOM 832 C C . TYR A 1 118 ? 6.194 1.372 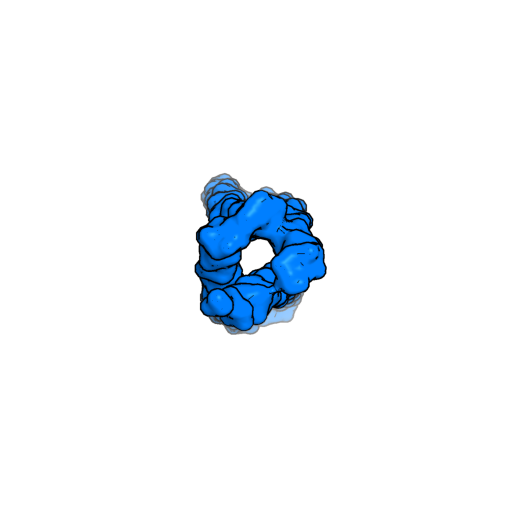-19.261 1.00 86.06 118 TYR A C 1
ATOM 834 O O . TYR A 1 118 ? 7.002 1.522 -20.175 1.00 86.06 118 TYR A O 1
ATOM 842 N N . VAL A 1 119 ? 5.377 0.317 -19.192 1.00 85.00 119 VAL A N 1
ATOM 843 C CA . VAL A 1 119 ? 5.397 -0.783 -20.167 1.00 85.00 119 VAL A CA 1
ATOM 844 C C . VAL A 1 119 ? 5.079 -0.281 -21.575 1.00 85.00 119 VAL A C 1
ATOM 846 O O . VAL A 1 119 ? 5.769 -0.660 -22.518 1.00 85.00 119 VAL A O 1
ATOM 849 N N . ALA A 1 120 ? 4.085 0.599 -21.729 1.00 85.06 120 ALA A N 1
ATOM 850 C CA . ALA A 1 120 ? 3.723 1.162 -23.029 1.00 85.06 120 ALA A CA 1
ATOM 851 C C . ALA A 1 120 ? 4.867 1.980 -23.651 1.00 85.06 120 ALA A C 1
ATOM 853 O O . ALA A 1 120 ? 5.126 1.862 -24.848 1.00 85.06 120 ALA A O 1
ATOM 854 N N . VAL A 1 121 ? 5.580 2.774 -22.845 1.00 83.50 121 VAL A N 1
ATOM 855 C CA . VAL A 1 121 ? 6.720 3.567 -23.328 1.00 83.50 121 VAL A CA 1
ATOM 856 C C . VAL A 1 121 ? 7.914 2.675 -23.663 1.00 83.50 121 VAL A C 1
ATOM 858 O O . VAL A 1 121 ? 8.526 2.849 -24.712 1.00 83.50 121 VAL A O 1
ATOM 861 N N . VAL A 1 122 ? 8.229 1.696 -22.811 1.00 81.12 122 VAL A N 1
ATOM 862 C CA . VAL A 1 122 ? 9.329 0.745 -23.037 1.00 81.12 122 VAL A CA 1
ATOM 863 C C . VAL A 1 122 ? 9.096 -0.092 -24.293 1.00 81.12 122 VAL A C 1
ATOM 865 O O . VAL A 1 122 ? 10.020 -0.271 -25.079 1.00 81.12 122 VAL A O 1
ATOM 868 N N . ALA A 1 123 ? 7.868 -0.558 -24.526 1.00 81.44 123 ALA A N 1
ATOM 869 C CA . ALA A 1 123 ? 7.525 -1.331 -25.719 1.00 81.44 123 ALA A CA 1
ATOM 870 C C . ALA A 1 123 ? 7.640 -0.520 -27.023 1.00 81.44 123 ALA A C 1
ATOM 872 O O . ALA A 1 123 ? 7.847 -1.099 -28.086 1.00 81.44 123 ALA A O 1
ATOM 873 N N . GLY A 1 124 ? 7.503 0.808 -26.947 1.00 80.44 124 GLY A N 1
ATOM 874 C CA . GLY A 1 124 ? 7.681 1.721 -28.079 1.00 80.44 124 GLY A CA 1
ATOM 875 C C . GLY A 1 124 ? 9.103 2.269 -28.237 1.00 80.44 124 GLY A C 1
ATOM 876 O O . GLY A 1 124 ? 9.362 2.991 -29.199 1.00 80.44 124 GLY A O 1
ATOM 877 N N . ALA A 1 125 ? 10.018 1.967 -27.313 1.00 81.38 125 ALA A N 1
ATOM 878 C CA . ALA A 1 125 ? 11.381 2.481 -27.348 1.00 81.38 125 ALA A CA 1
ATOM 879 C C . ALA A 1 125 ? 12.246 1.670 -28.328 1.00 81.38 125 ALA A C 1
ATOM 881 O O . ALA A 1 125 ? 12.372 0.453 -28.208 1.00 81.38 125 ALA A O 1
ATOM 882 N N . GLY A 1 126 ? 12.863 2.357 -29.294 1.00 75.50 126 GLY A N 1
ATOM 883 C CA . GLY A 1 126 ? 13.753 1.746 -30.291 1.00 75.50 126 GLY A CA 1
ATOM 884 C C . GLY A 1 126 ? 15.233 1.725 -29.897 1.00 75.50 126 GLY A C 1
ATOM 885 O O . GLY A 1 126 ? 16.051 1.180 -30.635 1.00 75.50 126 GLY A O 1
ATOM 886 N N . ASP A 1 127 ? 15.599 2.329 -28.765 1.00 81.75 127 ASP A N 1
ATOM 887 C CA . ASP A 1 127 ? 16.989 2.524 -28.360 1.00 81.75 127 ASP A CA 1
ATOM 888 C C . ASP A 1 127 ? 17.206 2.354 -26.843 1.00 81.75 127 ASP A C 1
ATOM 890 O O . ASP A 1 127 ? 16.335 2.630 -26.015 1.00 81.75 127 ASP A O 1
ATOM 894 N N . MET A 1 128 ? 18.414 1.916 -26.474 1.00 73.12 128 MET A N 1
ATOM 895 C CA . MET A 1 128 ? 18.816 1.655 -25.083 1.00 73.12 128 MET A CA 1
ATOM 896 C C . MET A 1 128 ? 18.860 2.919 -24.208 1.00 73.12 128 MET A C 1
ATOM 898 O O . MET A 1 128 ? 18.695 2.826 -22.991 1.00 73.12 128 MET A O 1
ATOM 902 N N . SER A 1 129 ? 19.087 4.100 -24.796 1.00 78.38 129 SER A N 1
ATOM 903 C CA . SER A 1 129 ? 19.204 5.347 -24.030 1.00 78.38 129 SER A CA 1
ATOM 904 C C . SER A 1 129 ? 17.848 5.775 -23.467 1.00 78.38 129 SER A C 1
ATOM 906 O O . SER A 1 129 ? 17.731 6.063 -22.273 1.00 78.38 129 SER A O 1
ATOM 908 N N . THR A 1 130 ? 16.801 5.680 -24.289 1.00 77.06 130 THR A N 1
ATOM 909 C CA . THR A 1 130 ? 15.409 5.917 -23.900 1.00 77.06 130 THR A CA 1
ATOM 910 C C . THR A 1 130 ? 14.970 4.936 -22.813 1.00 77.06 130 THR A C 1
ATOM 912 O O . THR A 1 130 ? 14.377 5.350 -21.816 1.00 77.06 130 THR A O 1
ATOM 915 N N . LEU A 1 131 ? 15.327 3.651 -22.935 1.00 73.44 131 LEU A N 1
ATOM 916 C CA . LEU A 1 131 ? 15.029 2.631 -21.920 1.00 73.44 131 LEU A CA 1
ATOM 917 C C . LEU A 1 131 ? 15.665 2.947 -20.557 1.00 73.44 131 LEU A C 1
ATOM 919 O O . LEU A 1 131 ? 15.008 2.818 -19.518 1.00 73.44 131 LEU A O 1
ATOM 923 N N . GLY A 1 132 ? 16.924 3.396 -20.551 1.00 75.00 132 GLY A N 1
ATOM 924 C CA . GLY A 1 132 ? 17.635 3.788 -19.333 1.00 75.00 132 GLY A CA 1
ATOM 925 C C . GLY A 1 132 ? 17.000 4.997 -18.642 1.00 75.00 132 GLY A C 1
ATOM 926 O O . GLY A 1 132 ? 16.688 4.940 -17.451 1.00 75.00 132 GLY A O 1
ATOM 927 N N . VAL A 1 133 ? 16.737 6.071 -19.395 1.00 82.25 133 VAL A N 1
ATOM 928 C CA . VAL A 1 133 ? 16.105 7.292 -18.866 1.00 82.25 133 VAL A CA 1
ATOM 929 C C . VAL A 1 133 ? 14.708 6.994 -18.320 1.00 82.25 133 VAL A C 1
ATOM 931 O O . VAL A 1 133 ? 14.389 7.383 -17.195 1.00 82.25 133 VAL A O 1
ATOM 934 N N . MET A 1 134 ? 13.889 6.248 -19.064 1.00 80.38 134 MET A N 1
ATOM 935 C CA . MET A 1 134 ? 12.529 5.907 -18.639 1.00 80.38 134 MET A CA 1
ATOM 936 C C . MET A 1 134 ? 12.494 5.019 -17.398 1.00 80.38 134 MET A C 1
ATOM 938 O O . MET A 1 134 ? 11.596 5.167 -16.570 1.00 80.38 134 MET A O 1
ATOM 942 N N . SER A 1 135 ? 13.486 4.147 -17.219 1.00 80.00 135 SER A N 1
ATOM 943 C CA . SER A 1 135 ? 13.612 3.333 -16.006 1.00 80.00 135 SER A CA 1
ATOM 944 C C . SER A 1 135 ? 13.921 4.191 -14.775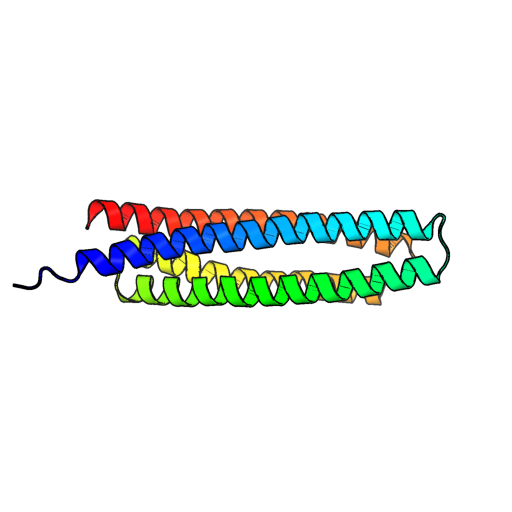 1.00 80.00 135 SER A C 1
ATOM 946 O O . SER A 1 135 ? 13.321 3.984 -13.721 1.00 80.00 135 SER A O 1
ATOM 948 N N . ILE A 1 136 ? 14.776 5.212 -14.905 1.00 82.75 136 ILE A N 1
ATOM 949 C CA . ILE A 1 136 ? 15.050 6.165 -13.815 1.00 82.75 136 ILE A CA 1
ATOM 950 C C . ILE A 1 136 ? 13.795 6.979 -13.479 1.00 82.75 136 ILE A C 1
ATOM 952 O O . ILE A 1 136 ? 13.428 7.095 -12.308 1.00 82.75 136 ILE A O 1
ATOM 956 N N . VAL A 1 137 ? 13.108 7.513 -14.495 1.00 85.81 137 VAL A N 1
ATOM 957 C CA . VAL A 1 137 ? 11.863 8.280 -14.310 1.00 85.81 137 VAL A CA 1
ATOM 958 C C . VAL A 1 137 ? 10.806 7.433 -13.602 1.00 85.81 137 VAL A C 1
ATOM 960 O O . VAL A 1 137 ? 10.186 7.898 -12.644 1.00 85.81 137 VAL A O 1
ATOM 963 N N . TYR A 1 138 ? 10.636 6.178 -14.022 1.00 86.62 138 TYR A N 1
ATOM 964 C CA . TYR A 1 138 ? 9.710 5.242 -13.393 1.00 86.62 138 TYR A CA 1
ATOM 965 C C . TYR A 1 138 ? 10.025 5.025 -11.909 1.00 86.62 138 TYR A C 1
ATOM 967 O O . TYR A 1 138 ? 9.133 5.163 -11.070 1.00 86.62 138 TYR A O 1
ATOM 975 N N . VAL A 1 139 ? 11.295 4.778 -11.566 1.00 84.38 139 VAL A N 1
ATOM 976 C CA . VAL A 1 139 ? 11.726 4.596 -10.170 1.00 84.38 139 VAL A CA 1
ATOM 977 C C . VAL A 1 139 ? 11.432 5.841 -9.329 1.00 84.38 139 VAL A C 1
ATOM 979 O O . VAL A 1 139 ? 10.902 5.722 -8.224 1.00 84.38 139 VAL A O 1
ATOM 982 N N . ILE A 1 140 ? 11.713 7.042 -9.843 1.00 87.00 140 ILE A N 1
ATOM 983 C CA . ILE A 1 140 ? 11.436 8.298 -9.127 1.00 87.00 140 ILE A CA 1
ATOM 984 C C . ILE A 1 140 ? 9.933 8.458 -8.867 1.00 87.00 140 ILE A C 1
ATOM 986 O O . ILE A 1 140 ? 9.525 8.752 -7.740 1.00 87.00 140 ILE A O 1
ATOM 990 N N . LEU A 1 141 ? 9.095 8.236 -9.883 1.00 90.50 141 LEU A N 1
ATOM 991 C CA . LEU A 1 141 ? 7.643 8.334 -9.731 1.00 90.50 141 LEU A CA 1
ATOM 992 C C . LEU A 1 141 ? 7.095 7.279 -8.762 1.00 90.50 141 LEU A C 1
ATOM 994 O O . LEU A 1 141 ? 6.189 7.567 -7.978 1.00 90.50 141 LEU A O 1
ATOM 998 N N . GLU A 1 142 ? 7.662 6.074 -8.765 1.00 88.19 142 GLU A N 1
ATOM 999 C CA . GLU A 1 142 ? 7.313 5.008 -7.830 1.00 88.19 142 GLU A CA 1
ATOM 1000 C C . GLU A 1 142 ? 7.671 5.373 -6.380 1.00 88.19 142 GLU A C 1
ATOM 1002 O O . GLU A 1 142 ? 6.861 5.152 -5.474 1.00 88.19 142 GLU A O 1
ATOM 1007 N N . ILE A 1 143 ? 8.826 6.007 -6.154 1.00 88.69 143 ILE A N 1
ATOM 1008 C CA . ILE A 1 143 ? 9.215 6.532 -4.837 1.00 88.69 143 ILE A CA 1
ATOM 1009 C C . ILE A 1 143 ? 8.216 7.596 -4.371 1.00 88.69 143 ILE A C 1
ATOM 1011 O O . ILE A 1 143 ? 7.680 7.480 -3.268 1.00 88.69 143 ILE A O 1
ATOM 1015 N N . ILE A 1 144 ? 7.912 8.594 -5.207 1.00 92.69 144 ILE A N 1
ATOM 1016 C CA . ILE A 1 144 ? 6.963 9.670 -4.870 1.00 92.69 144 ILE A CA 1
ATOM 1017 C C . ILE A 1 144 ? 5.586 9.086 -4.534 1.00 92.69 144 ILE A C 1
ATOM 1019 O O . ILE A 1 144 ? 5.002 9.419 -3.500 1.00 92.69 144 ILE A O 1
ATOM 1023 N N . ARG A 1 145 ? 5.087 8.162 -5.363 1.00 91.69 145 ARG A N 1
ATOM 1024 C CA . ARG A 1 145 ? 3.821 7.458 -5.125 1.00 91.69 145 ARG A CA 1
ATOM 1025 C C . ARG A 1 145 ? 3.841 6.752 -3.772 1.00 91.69 145 ARG A C 1
ATOM 1027 O O . ARG A 1 145 ? 2.910 6.912 -2.986 1.00 91.69 145 ARG A O 1
ATOM 1034 N N . ASN A 1 146 ? 4.892 5.988 -3.479 1.00 90.50 146 ASN A N 1
ATOM 1035 C CA . ASN A 1 146 ? 5.003 5.260 -2.218 1.00 90.50 146 ASN A CA 1
ATOM 1036 C C . ASN A 1 146 ? 5.026 6.210 -1.012 1.00 90.50 146 ASN A C 1
ATOM 1038 O O . ASN A 1 146 ? 4.316 5.946 -0.046 1.00 90.50 146 ASN A O 1
ATOM 1042 N N . LEU A 1 147 ? 5.733 7.342 -1.084 1.00 93.31 147 LEU A N 1
ATOM 1043 C CA . LEU A 1 147 ? 5.742 8.350 -0.017 1.00 93.31 147 LEU A CA 1
ATOM 1044 C C . LEU A 1 147 ? 4.341 8.908 0.270 1.00 93.31 147 LEU A C 1
ATOM 1046 O O . LEU A 1 147 ? 3.937 8.989 1.432 1.00 93.31 147 LEU A O 1
ATOM 1050 N N . ILE A 1 148 ? 3.576 9.233 -0.776 1.00 94.75 148 ILE A N 1
ATOM 1051 C CA . ILE A 1 148 ? 2.203 9.744 -0.643 1.00 94.75 148 ILE A CA 1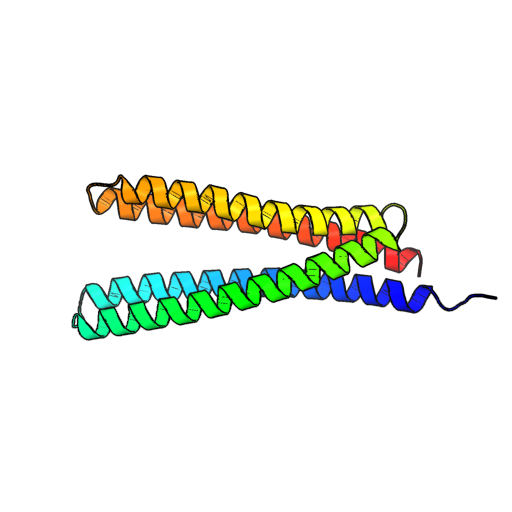
ATOM 1052 C C . ILE A 1 148 ? 1.293 8.687 -0.001 1.00 94.75 148 ILE A C 1
ATOM 1054 O O . ILE A 1 148 ? 0.556 8.987 0.942 1.00 94.75 148 ILE A O 1
ATOM 1058 N N . ILE A 1 149 ? 1.375 7.435 -0.462 1.00 93.88 149 ILE A N 1
ATOM 1059 C CA . ILE A 1 149 ? 0.604 6.318 0.101 1.00 93.88 149 ILE A CA 1
ATOM 1060 C C . ILE A 1 149 ? 0.970 6.081 1.570 1.00 93.88 149 ILE A C 1
ATOM 1062 O O . ILE A 1 149 ? 0.081 5.912 2.402 1.00 93.88 149 ILE A O 1
ATOM 1066 N N . PHE A 1 150 ? 2.257 6.103 1.920 1.00 94.88 150 PHE A N 1
ATOM 1067 C CA . PHE A 1 150 ? 2.705 5.902 3.299 1.00 94.88 150 PHE A CA 1
ATOM 1068 C C . PHE A 1 150 ? 2.178 6.996 4.220 1.00 94.88 150 PHE A C 1
ATOM 1070 O O . PHE A 1 150 ? 1.639 6.687 5.283 1.00 94.88 150 PHE A O 1
ATOM 1077 N N . ALA A 1 151 ? 2.261 8.257 3.795 1.00 95.00 151 ALA A N 1
ATOM 1078 C CA . ALA A 1 151 ? 1.718 9.376 4.551 1.00 95.00 151 ALA A CA 1
ATOM 1079 C C . ALA A 1 151 ? 0.213 9.199 4.809 1.00 95.00 151 ALA A C 1
ATOM 1081 O O . ALA A 1 151 ? -0.230 9.298 5.954 1.00 95.00 151 ALA A O 1
ATOM 1082 N N . ALA A 1 152 ? -0.565 8.860 3.779 1.00 95.12 152 ALA A N 1
ATOM 1083 C CA . ALA A 1 152 ? -2.007 8.663 3.905 1.00 95.12 152 ALA A CA 1
ATOM 1084 C C . ALA A 1 152 ? -2.375 7.479 4.825 1.00 95.12 152 ALA A C 1
ATOM 1086 O O . ALA A 1 152 ? -3.239 7.622 5.696 1.00 95.12 152 ALA A O 1
ATOM 1087 N N . LEU A 1 153 ? -1.675 6.342 4.710 1.00 94.88 153 LEU A N 1
ATOM 1088 C CA . LEU A 1 153 ? -1.876 5.183 5.590 1.00 94.88 153 LEU A CA 1
ATOM 1089 C C . LEU A 1 153 ? -1.563 5.515 7.055 1.00 94.88 153 LEU A C 1
ATOM 1091 O O . LEU A 1 153 ? -2.340 5.167 7.948 1.00 94.88 153 LEU A O 1
ATOM 1095 N N . ILE A 1 154 ? -0.450 6.211 7.309 1.00 95.25 154 ILE A N 1
ATOM 1096 C CA . ILE A 1 154 ? -0.049 6.625 8.658 1.00 95.25 154 ILE A CA 1
ATOM 1097 C C . ILE A 1 154 ? -1.084 7.587 9.242 1.00 95.25 154 ILE A C 1
ATOM 1099 O O . ILE A 1 154 ? -1.527 7.388 10.373 1.00 95.25 154 ILE A O 1
ATOM 1103 N N . VAL A 1 155 ? -1.510 8.601 8.484 1.00 96.12 155 VAL A N 1
ATOM 1104 C CA . VAL A 1 155 ? -2.514 9.577 8.934 1.00 96.12 155 VAL A CA 1
ATOM 1105 C C . VAL A 1 155 ? -3.831 8.883 9.285 1.00 96.12 155 VAL A C 1
ATOM 1107 O O . VAL A 1 155 ? -4.379 9.125 10.365 1.00 96.12 155 VAL A O 1
ATOM 1110 N N . GLY A 1 156 ? -4.315 7.979 8.429 1.00 91.88 156 GLY A N 1
ATOM 1111 C CA . GLY A 1 156 ? -5.529 7.204 8.688 1.00 91.88 156 GLY A CA 1
ATOM 1112 C C . GLY A 1 156 ? -5.425 6.349 9.957 1.00 91.88 156 GLY A C 1
ATOM 1113 O O . GLY A 1 156 ? -6.278 6.440 10.848 1.00 91.88 156 GLY A O 1
ATOM 1114 N N . ALA A 1 157 ? -4.336 5.587 10.104 1.00 92.06 157 ALA A N 1
ATOM 1115 C CA . ALA A 1 157 ? -4.125 4.718 11.262 1.00 92.06 157 ALA A CA 1
ATOM 1116 C C . ALA A 1 157 ? -3.928 5.491 12.574 1.00 92.06 157 ALA A C 1
ATOM 1118 O O . ALA A 1 157 ? -4.511 5.132 13.600 1.00 92.06 157 ALA A O 1
ATOM 1119 N N . VAL A 1 158 ? -3.155 6.581 12.559 1.00 94.19 158 VAL A N 1
ATOM 1120 C CA . VAL A 1 158 ? -2.936 7.432 13.739 1.00 94.19 158 VAL A CA 1
ATOM 1121 C C . VAL A 1 158 ? -4.237 8.096 14.177 1.00 94.19 158 VAL A C 1
ATOM 1123 O O . VAL A 1 158 ? -4.508 8.161 15.377 1.00 94.19 158 VAL A O 1
ATOM 1126 N N . THR A 1 159 ? -5.062 8.550 13.232 1.00 92.75 159 THR A N 1
ATOM 1127 C CA . THR A 1 159 ? -6.365 9.160 13.533 1.00 92.75 159 THR A CA 1
ATOM 1128 C C . THR A 1 159 ? -7.285 8.161 14.232 1.00 92.75 159 THR A C 1
ATOM 1130 O O . THR A 1 159 ? -7.835 8.469 15.292 1.00 92.75 159 THR A O 1
ATOM 1133 N N . ALA A 1 160 ? -7.376 6.936 13.706 1.00 89.56 160 ALA A N 1
ATOM 1134 C CA . ALA A 1 160 ? -8.151 5.868 14.328 1.00 89.56 160 ALA A CA 1
ATOM 1135 C C . ALA A 1 160 ? -7.616 5.490 15.719 1.00 89.56 160 ALA A C 1
ATOM 1137 O O . ALA A 1 160 ? -8.390 5.337 16.664 1.00 89.56 160 ALA A O 1
ATOM 1138 N N . ARG A 1 161 ? -6.288 5.411 15.883 1.00 90.50 161 ARG A N 1
ATOM 1139 C CA . ARG A 1 161 ? -5.649 5.084 17.168 1.00 90.50 161 ARG A CA 1
ATOM 1140 C C . ARG A 1 161 ? -5.850 6.158 18.228 1.00 90.50 161 ARG A C 1
ATOM 1142 O O . ARG A 1 161 ? -6.093 5.821 19.384 1.00 90.50 161 ARG A O 1
ATOM 1149 N N . ARG A 1 162 ? -5.741 7.438 17.866 1.00 90.44 162 ARG A N 1
ATOM 1150 C CA . ARG A 1 162 ? -5.989 8.552 18.795 1.00 90.44 162 ARG A CA 1
ATOM 1151 C C . ARG A 1 162 ? -7.433 8.543 19.282 1.00 90.44 162 ARG A C 1
ATOM 1153 O O . ARG A 1 162 ? -7.651 8.690 20.476 1.00 90.44 162 ARG A O 1
ATOM 1160 N N . TRP A 1 163 ? -8.383 8.298 18.381 1.00 91.12 163 TRP A N 1
ATOM 1161 C CA . TRP A 1 163 ? -9.791 8.149 18.739 1.00 91.12 163 TRP A CA 1
ATOM 1162 C C . TRP A 1 163 ? -10.022 6.957 19.677 1.00 91.12 163 TRP A C 1
ATOM 1164 O O . TRP A 1 163 ? -10.648 7.118 20.718 1.00 91.12 163 TRP A O 1
ATOM 1174 N N . ALA A 1 164 ? -9.446 5.790 19.369 1.00 86.88 164 ALA A N 1
ATOM 1175 C CA . ALA A 1 164 ? -9.580 4.609 20.220 1.00 86.88 164 ALA A CA 1
ATOM 1176 C C . ALA A 1 164 ? -9.025 4.844 21.633 1.00 86.88 164 ALA A C 1
ATOM 1178 O O . ALA A 1 164 ? -9.640 4.426 22.597 1.00 86.88 164 ALA A O 1
ATOM 1179 N N . LYS A 1 165 ? -7.904 5.562 21.781 1.00 85.50 165 LYS A N 1
ATOM 1180 C CA . LYS A 1 165 ? -7.349 5.902 23.104 1.00 85.50 165 LYS A CA 1
ATOM 1181 C C . LYS A 1 165 ? -8.217 6.861 23.924 1.00 85.50 165 LYS A C 1
ATOM 1183 O O . LYS A 1 165 ? -8.083 6.884 25.137 1.00 85.50 165 LYS A O 1
ATOM 1188 N N . GLN A 1 166 ? -9.020 7.694 23.268 1.00 83.50 166 GLN A N 1
ATOM 1189 C CA . GLN A 1 166 ? -9.881 8.678 23.934 1.00 83.50 166 GLN A CA 1
ATOM 1190 C C . GLN A 1 166 ? -11.231 8.082 24.349 1.00 83.50 166 GLN A C 1
ATOM 1192 O O . GLN A 1 166 ? -11.876 8.618 25.242 1.00 83.50 166 GLN A O 1
ATOM 1197 N N . ASN A 1 167 ? -11.639 6.989 23.698 1.00 74.25 167 ASN A N 1
ATOM 1198 C CA . ASN A 1 167 ? -12.983 6.424 23.798 1.00 74.25 167 ASN A CA 1
ATOM 1199 C C . ASN A 1 167 ? -13.010 4.955 24.269 1.00 74.25 167 ASN A C 1
ATOM 1201 O O . ASN A 1 167 ? -14.082 4.348 24.252 1.00 74.25 167 ASN A O 1
ATOM 1205 N N . ALA A 1 168 ? -11.858 4.371 24.617 1.00 57.62 168 ALA A N 1
ATOM 1206 C CA . ALA A 1 168 ? -11.739 3.019 25.172 1.00 57.62 168 ALA A CA 1
ATOM 1207 C C . ALA A 1 168 ? -11.698 3.034 26.700 1.00 57.62 168 ALA A C 1
ATOM 1209 O O . ALA A 1 168 ? -11.090 3.975 27.257 1.00 57.62 168 ALA A O 1
#

Radius of gyration: 20.31 Å; Cα contacts (8 Å, |Δi|>4): 134; chains: 1; bounding box: 57×28×62 Å

Sequence (168 aa):
MGTGGSSTLGKLVTWMMYLVIAVIAVRVIHGIVAFGFGMLSGGLTSGGSLDSGMAVAGGSVVVNILFLLLNIVVSLALLVIAVWVAVQASGRGRAGAIIVAATVVVAVVLYWILYGIYVAVVAGAGDMSTLGVMSIVYVILEIIRNLIIFAALIVGAVTARRWAKQNA

Secondary structure (DSSP, 8-state):
--TTSHHHHHHHHHHHHHHHHHHHHHHHHHHHHHHHHHHHHHHHHTTS-HHHHHHHHHHHHHHHHHHHHHHHHHHHHHHHHHHHHHHH--HHHHHHHHHHHHHHHHHHHHHHHHHHHHHHHHHT--SHHHHHHHHHHHHHHHHHHHHHHHHHHHHHHHHHHHHHHHH-

Mean predicted aligned error: 8.2 Å

Solvent-accessible surface area (backbone atoms only — not comparable to full-atom values): 8740 Å² total; per-residue (Å²): 142,79,95,68,63,56,67,56,56,48,49,49,42,51,50,37,40,51,34,48,52,48,45,49,50,53,52,51,52,46,51,53,50,53,50,50,53,55,52,49,51,60,59,36,68,74,78,51,58,70,68,60,47,50,53,51,53,54,51,49,52,56,52,51,51,53,50,49,52,50,49,51,53,45,48,50,53,32,38,54,45,19,50,53,42,34,71,73,39,62,72,59,22,16,52,12,18,45,43,30,34,53,42,56,53,50,50,54,55,53,47,52,53,55,49,51,54,50,51,56,51,53,75,69,50,92,49,71,66,59,49,53,53,51,51,52,53,49,52,52,52,50,51,54,51,50,54,54,48,49,52,46,36,49,54,10,36,52,41,20,41,55,40,40,69,75,74,88

Nearest PDB structures (foldseek):
  7jh6-assembly4_D  TM=5.742E-01  e=4.340E-01  synthetic construct

pLDDT: mean 81.44, std 14.33, range [37.56, 96.12]

Foldseek 3Di:
DDPPPLVPLLVLLVVLLVLLVVLLVLVVVLLVVLVVLVVVLVVCVVPHDPVVNVVSVVVSVVVNVVSVVSNCVSLVVSLVSLVVQLVSDDDQLNVLSVLQNVLSVVLVVVVCVLVVVLVVQCVVDPDPVSNVVSVVVSSVVVVVSSVVSSVSSNSSSVSNNVVSVVVD